Protein AF-A0A6L8GC64-F1 (afdb_monomer_lite)

pLDDT: mean 90.8, std 6.0, range [59.22, 96.56]

Radius of gyration: 20.98 Å; chains: 1; bounding box: 45×24×60 Å

Foldseek 3Di:
DPLVVLVVVLVVQLVVCVVVVHDNVVSCLVSVLVSCCVPVNDVRSVVVVVVVVVCVCPPPVVVVVVVVVVVVVVCVVVVVD

Structure (mmCIF, N/CA/C/O backbone):
data_AF-A0A6L8GC64-F1
#
_entry.id   AF-A0A6L8GC64-F1
#
loop_
_atom_site.group_PDB
_atom_site.id
_atom_site.type_symbol
_atom_site.label_atom_id
_atom_site.label_alt_id
_atom_site.label_comp_id
_atom_site.label_asym_id
_atom_site.label_entity_id
_atom_site.label_seq_id
_atom_site.pdbx_PDB_ins_code
_atom_site.Cartn_x
_atom_site.Cartn_y
_atom_site.Cartn_z
_atom_site.occupancy
_atom_site.B_iso_or_equiv
_atom_site.auth_seq_id
_atom_site.auth_comp_id
_atom_site.auth_asym_id
_atom_site.auth_atom_id
_atom_site.pdbx_PDB_model_num
ATOM 1 N N . MET A 1 1 ? -10.152 1.028 21.598 1.00 63.81 1 MET A N 1
ATOM 2 C CA . MET A 1 1 ? -10.321 -0.380 21.172 1.00 63.81 1 MET A CA 1
ATOM 3 C C . MET A 1 1 ? -8.950 -1.027 21.191 1.00 63.81 1 MET A C 1
ATOM 5 O O . MET A 1 1 ? -8.000 -0.338 20.855 1.00 63.81 1 MET A O 1
ATOM 9 N N . SER A 1 2 ? -8.821 -2.283 21.625 1.00 85.94 2 SER A N 1
ATOM 10 C CA . SER A 1 2 ? -7.531 -2.983 21.546 1.00 85.94 2 SER A CA 1
ATOM 11 C C . SER A 1 2 ? -7.151 -3.197 20.077 1.00 85.94 2 SER A C 1
ATOM 13 O O . SER A 1 2 ? -8.018 -3.532 19.269 1.00 85.94 2 SER A O 1
ATOM 15 N N . GLU A 1 3 ? -5.878 -3.003 19.736 1.00 85.81 3 GLU A N 1
ATOM 16 C CA . GLU A 1 3 ? -5.334 -3.181 18.380 1.00 85.81 3 GLU A CA 1
ATOM 17 C C . GLU A 1 3 ? -5.632 -4.583 17.827 1.00 85.81 3 GLU A C 1
ATOM 19 O O . GLU A 1 3 ? -5.964 -4.746 16.655 1.00 85.81 3 GLU A O 1
ATOM 24 N N . THR A 1 4 ? -5.635 -5.595 18.700 1.00 91.00 4 THR A N 1
ATOM 25 C CA . THR A 1 4 ? -5.997 -6.976 18.348 1.00 91.00 4 THR A CA 1
ATOM 26 C C . THR A 1 4 ? -7.441 -7.102 17.870 1.00 91.00 4 THR A C 1
ATOM 28 O O . THR A 1 4 ? -7.726 -7.865 16.949 1.00 91.00 4 THR A O 1
ATOM 31 N N . LEU A 1 5 ? -8.358 -6.328 18.452 1.00 92.44 5 LEU A N 1
ATOM 32 C CA . LEU A 1 5 ? -9.778 -6.354 18.109 1.00 92.44 5 LEU A CA 1
ATOM 33 C C . LEU A 1 5 ? -10.028 -5.668 16.759 1.00 92.44 5 LEU A C 1
ATOM 35 O O . LEU A 1 5 ? -10.832 -6.151 15.966 1.00 92.44 5 LEU A O 1
ATOM 39 N N . ILE A 1 6 ? -9.290 -4.591 16.467 1.00 91.31 6 ILE A N 1
ATOM 40 C CA . ILE A 1 6 ? -9.285 -3.937 15.147 1.00 91.31 6 ILE A CA 1
ATOM 41 C C . ILE A 1 6 ? -8.745 -4.907 14.086 1.00 91.31 6 ILE A C 1
ATOM 43 O O . ILE A 1 6 ? -9.362 -5.068 13.033 1.00 91.31 6 ILE A O 1
ATOM 47 N N . GLY A 1 7 ? -7.655 -5.619 14.389 1.00 91.25 7 GLY A N 1
ATOM 48 C CA . GLY A 1 7 ? -7.108 -6.659 13.514 1.00 91.25 7 GLY A CA 1
ATOM 49 C C . GLY A 1 7 ? -8.099 -7.796 13.239 1.00 91.25 7 GLY A C 1
ATOM 50 O O . GLY A 1 7 ? -8.275 -8.192 12.087 1.00 91.25 7 GLY A O 1
ATOM 51 N N . ALA A 1 8 ? -8.809 -8.274 14.265 1.00 94.44 8 ALA A N 1
ATOM 52 C CA . ALA A 1 8 ? -9.834 -9.308 14.110 1.00 94.44 8 ALA A CA 1
ATOM 53 C C . ALA A 1 8 ? -10.981 -8.857 13.185 1.00 94.44 8 ALA A C 1
ATOM 55 O O . ALA A 1 8 ? -11.381 -9.603 12.289 1.00 94.44 8 ALA A O 1
ATOM 56 N N . TRP A 1 9 ? -11.467 -7.620 13.342 1.00 94.69 9 TRP A N 1
ATOM 57 C CA . TRP A 1 9 ? -12.460 -7.043 12.429 1.00 94.69 9 TRP A CA 1
ATOM 58 C C . TRP A 1 9 ? -11.925 -6.875 11.005 1.00 94.69 9 TRP A C 1
ATOM 60 O O . TRP A 1 9 ? -12.660 -7.136 10.053 1.00 94.69 9 TRP A O 1
ATOM 70 N N . GLY A 1 10 ? -10.651 -6.506 10.844 1.00 93.06 10 GLY A N 1
ATOM 71 C CA . GLY A 1 10 ? -9.993 -6.434 9.538 1.00 93.06 10 GLY A CA 1
ATOM 72 C C . GLY A 1 10 ? -9.983 -7.782 8.811 1.00 93.06 10 GLY A C 1
ATOM 73 O O . GLY A 1 10 ? -10.321 -7.848 7.630 1.00 93.06 10 GLY A O 1
ATOM 74 N N . ILE A 1 11 ? -9.689 -8.875 9.522 1.00 94.75 11 ILE A N 1
ATOM 75 C CA . ILE A 1 11 ? -9.732 -10.233 8.955 1.00 94.75 11 ILE A CA 1
ATOM 76 C C . ILE A 1 11 ? -11.150 -10.580 8.485 1.00 94.75 11 ILE A C 1
ATOM 78 O O . ILE A 1 11 ? -11.329 -11.044 7.358 1.00 94.75 11 ILE A O 1
ATOM 82 N N . VAL A 1 12 ? -12.168 -10.323 9.310 1.00 96.00 12 VAL A N 1
ATOM 83 C CA . VAL A 1 12 ? -13.570 -10.577 8.937 1.00 96.00 12 VAL A CA 1
ATOM 84 C C . VAL A 1 12 ? -13.971 -9.755 7.707 1.00 96.00 12 VAL A C 1
ATOM 86 O O . VAL A 1 12 ? -14.580 -10.296 6.782 1.00 96.00 12 VAL A O 1
ATOM 89 N N . ALA A 1 13 ? -13.583 -8.478 7.655 1.00 95.56 13 ALA A N 1
ATOM 90 C CA . ALA A 1 13 ? -13.839 -7.608 6.509 1.00 95.56 13 ALA A CA 1
ATOM 91 C C . ALA A 1 13 ? -13.170 -8.125 5.222 1.00 95.56 13 ALA A C 1
ATOM 93 O O . ALA A 1 13 ? -13.791 -8.115 4.159 1.00 95.56 13 ALA A O 1
ATOM 94 N N . LEU A 1 14 ? -11.943 -8.646 5.313 1.00 95.75 14 LEU A N 1
ATOM 95 C CA . LEU A 1 14 ? -11.233 -9.239 4.178 1.00 95.75 14 LEU A CA 1
ATOM 96 C C . LEU A 1 14 ? -11.987 -10.443 3.616 1.00 95.75 14 LEU A C 1
ATOM 98 O O . LEU A 1 14 ? -12.243 -10.497 2.413 1.00 95.75 14 LEU A O 1
ATOM 102 N N . PHE A 1 15 ? -12.400 -11.379 4.472 1.00 95.94 15 PHE A N 1
ATOM 103 C CA . PHE A 1 15 ? -13.179 -12.535 4.028 1.00 95.94 15 PHE A CA 1
ATOM 104 C C . PHE A 1 15 ? -14.523 -12.129 3.425 1.00 95.94 15 PHE A C 1
ATOM 106 O O . PHE A 1 15 ? -14.928 -12.696 2.410 1.00 95.94 15 PHE A O 1
ATOM 113 N N . PHE A 1 16 ? -15.181 -11.113 3.983 1.00 96.56 16 PHE A N 1
ATOM 114 C CA . PHE A 1 16 ? -16.405 -10.566 3.406 1.00 96.56 16 PHE A CA 1
ATOM 115 C C . PHE A 1 16 ? -16.179 -10.037 1.978 1.00 96.56 16 PHE A C 1
ATOM 117 O O . PHE A 1 16 ? -16.937 -10.379 1.068 1.00 96.56 16 PHE A O 1
ATOM 124 N N . CYS A 1 17 ? -15.098 -9.284 1.742 1.00 94.44 17 CYS A N 1
ATOM 125 C CA . CYS A 1 17 ? -14.735 -8.810 0.403 1.00 94.44 17 CYS A CA 1
ATOM 126 C C . CYS A 1 17 ? -14.451 -9.958 -0.579 1.00 94.44 17 CYS A C 1
ATOM 128 O O . CYS A 1 17 ? -14.866 -9.894 -1.739 1.00 94.44 17 CYS A O 1
ATOM 130 N N . LEU A 1 18 ? -13.776 -11.018 -0.127 1.00 95.38 18 LEU A N 1
ATOM 131 C CA . LEU A 1 18 ? -13.489 -12.186 -0.964 1.00 95.38 18 LEU A CA 1
ATOM 132 C C . LEU A 1 18 ? -14.765 -12.949 -1.343 1.00 95.38 18 LEU A C 1
ATOM 134 O O . LEU A 1 18 ? -14.926 -13.343 -2.499 1.0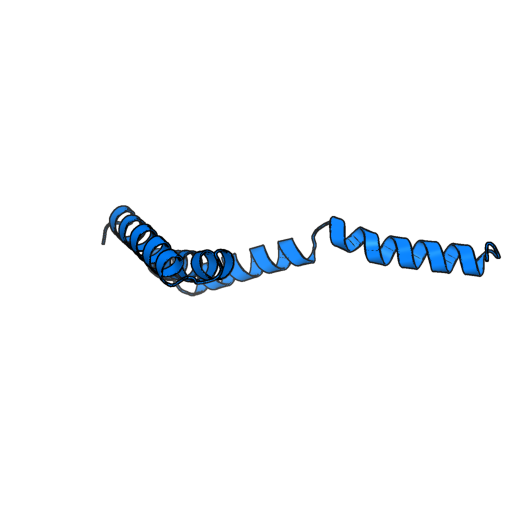0 95.38 18 LEU A O 1
ATOM 138 N N . VAL A 1 19 ? -15.706 -13.104 -0.406 1.00 95.94 19 VAL A N 1
ATOM 139 C CA . VAL A 1 19 ? -17.022 -13.711 -0.678 1.00 95.94 19 VAL A CA 1
ATOM 140 C C . VAL A 1 19 ? -17.825 -12.864 -1.667 1.00 95.94 19 VAL A C 1
ATOM 142 O O . VAL A 1 19 ? -18.481 -13.414 -2.553 1.00 95.94 19 VAL A O 1
ATOM 145 N N . ALA A 1 20 ? -17.707 -11.535 -1.593 1.00 95.75 20 ALA A N 1
ATOM 146 C CA . ALA A 1 20 ? -18.293 -10.602 -2.557 1.00 95.75 20 ALA A CA 1
ATOM 147 C C . ALA A 1 20 ? -17.639 -10.650 -3.958 1.00 95.75 20 ALA A C 1
ATOM 149 O O . ALA A 1 20 ? -18.021 -9.876 -4.835 1.00 95.75 20 ALA A O 1
A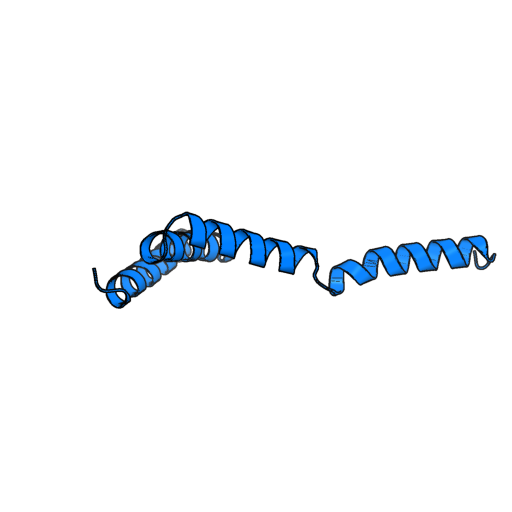TOM 150 N N . ARG A 1 21 ? -16.685 -11.565 -4.194 1.00 95.00 21 ARG A N 1
ATOM 151 C CA . ARG A 1 21 ? -15.947 -11.740 -5.458 1.00 95.00 21 ARG A CA 1
ATOM 152 C C . ARG A 1 21 ? -15.167 -10.496 -5.892 1.00 95.00 21 ARG A C 1
ATOM 154 O O . ARG A 1 21 ? -14.934 -10.300 -7.085 1.00 95.00 21 ARG A O 1
ATOM 161 N N . LEU A 1 22 ? -14.740 -9.665 -4.940 1.00 93.44 22 LEU A N 1
ATOM 162 C CA . LEU A 1 22 ? -13.806 -8.585 -5.246 1.00 93.44 22 LEU A CA 1
ATOM 163 C C . LEU A 1 22 ? -12.444 -9.175 -5.651 1.00 93.44 22 LEU A C 1
ATOM 165 O O . LEU A 1 22 ? -12.013 -10.174 -5.066 1.00 93.44 22 LEU A O 1
ATOM 169 N N . PRO A 1 23 ? -11.733 -8.560 -6.615 1.00 94.50 23 PRO A N 1
ATOM 170 C CA . PRO A 1 23 ? -10.357 -8.929 -6.916 1.00 94.50 23 PRO A CA 1
ATOM 171 C C . PRO A 1 23 ? -9.517 -8.913 -5.636 1.00 94.50 23 PRO A C 1
ATOM 173 O O . PRO A 1 23 ? -9.552 -7.935 -4.888 1.00 94.50 23 PRO A O 1
ATOM 176 N N . VAL A 1 24 ? -8.740 -9.974 -5.397 1.00 94.44 24 VAL A N 1
ATOM 177 C CA . VAL A 1 24 ? -7.984 -10.161 -4.143 1.00 94.44 24 VAL A CA 1
ATOM 178 C C . VAL A 1 24 ? -7.114 -8.942 -3.822 1.00 94.44 24 VAL A C 1
ATOM 180 O O . VAL A 1 24 ? -7.095 -8.482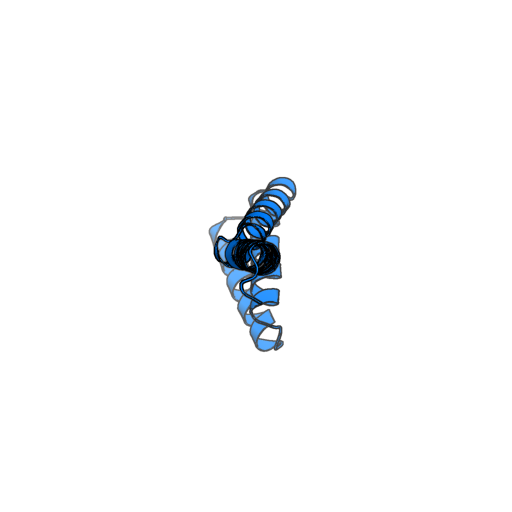 -2.685 1.00 94.44 24 VAL A O 1
ATOM 183 N N . GLY A 1 25 ? -6.468 -8.355 -4.834 1.00 92.88 25 GLY A N 1
ATOM 184 C CA . GLY A 1 25 ? -5.665 -7.141 -4.669 1.00 92.88 25 GLY A CA 1
ATOM 185 C C . GLY A 1 25 ? -6.465 -5.931 -4.172 1.00 92.88 25 GLY A C 1
ATOM 186 O O . GLY A 1 25 ? -5.991 -5.211 -3.301 1.00 92.88 25 GLY A O 1
ATOM 187 N N . MET A 1 26 ? -7.697 -5.729 -4.654 1.00 93.75 26 MET A N 1
ATOM 188 C CA . MET A 1 26 ? -8.562 -4.645 -4.165 1.00 93.75 26 MET A CA 1
ATOM 189 C C . MET A 1 26 ? -9.024 -4.895 -2.729 1.00 93.75 26 MET A C 1
ATOM 191 O O . MET A 1 26 ? -9.057 -3.960 -1.934 1.00 93.75 26 MET A O 1
ATOM 195 N N . ALA A 1 27 ? -9.339 -6.146 -2.380 1.00 95.38 27 ALA A N 1
ATOM 196 C CA . ALA A 1 27 ? -9.707 -6.507 -1.011 1.00 95.38 27 ALA A CA 1
ATOM 197 C C . ALA A 1 27 ? -8.551 -6.233 -0.032 1.00 95.38 27 ALA A C 1
ATOM 199 O O . ALA A 1 27 ? -8.755 -5.606 1.008 1.00 95.38 27 ALA A O 1
ATOM 200 N N . LEU A 1 28 ? -7.331 -6.637 -0.401 1.00 94.25 28 LEU A N 1
ATOM 201 C CA . LEU A 1 28 ? -6.119 -6.370 0.375 1.00 94.25 28 LEU A CA 1
ATOM 202 C C . LEU A 1 28 ? -5.836 -4.871 0.498 1.00 94.25 28 LEU A C 1
ATOM 204 O O . LEU A 1 28 ? -5.503 -4.408 1.587 1.00 94.25 28 LEU A O 1
ATOM 208 N N . LEU A 1 29 ? -6.017 -4.110 -0.585 1.00 93.62 29 LEU A N 1
ATOM 209 C CA . LEU A 1 29 ? -5.816 -2.663 -0.581 1.00 93.62 29 LEU A CA 1
ATOM 210 C C . LEU A 1 29 ? -6.781 -1.972 0.382 1.00 93.62 29 LEU A C 1
ATOM 212 O O . LEU A 1 29 ? -6.340 -1.208 1.234 1.00 93.62 29 LEU A O 1
ATOM 216 N N . VAL A 1 30 ? -8.083 -2.251 0.284 1.00 94.00 30 VAL A N 1
ATOM 217 C CA . VAL A 1 30 ? -9.105 -1.582 1.105 1.00 94.00 30 VAL A CA 1
ATOM 218 C C . VAL A 1 30 ? -8.945 -1.929 2.584 1.00 94.00 30 VAL A C 1
ATOM 220 O O . VAL A 1 30 ? -8.941 -1.030 3.424 1.00 94.00 30 VAL A O 1
ATOM 223 N N . VAL A 1 31 ? -8.785 -3.214 2.912 1.00 95.50 31 VAL A N 1
ATOM 224 C CA . VAL A 1 31 ? -8.664 -3.656 4.309 1.00 95.50 31 VAL A CA 1
ATOM 225 C C . VAL A 1 31 ? -7.327 -3.230 4.913 1.00 95.50 31 VAL A C 1
ATOM 227 O O . VAL A 1 31 ? -7.305 -2.748 6.044 1.00 95.50 31 VAL A O 1
ATOM 230 N N . GLY A 1 32 ? -6.225 -3.358 4.169 1.00 92.62 32 GLY A N 1
ATOM 231 C CA . GLY A 1 32 ? -4.899 -2.946 4.629 1.00 92.62 32 GLY A CA 1
ATOM 232 C C . GLY A 1 32 ? -4.808 -1.437 4.847 1.00 92.62 32 GLY A C 1
ATOM 233 O O . GLY A 1 32 ? -4.426 -0.992 5.928 1.00 92.62 32 GLY A O 1
ATOM 234 N N . PHE A 1 33 ? -5.239 -0.643 3.863 1.00 93.62 33 PHE A N 1
ATOM 235 C CA . PHE A 1 33 ? -5.269 0.817 3.977 1.00 93.62 33 PHE A CA 1
ATOM 236 C C . PHE A 1 33 ? -6.200 1.282 5.104 1.00 93.62 33 PHE A C 1
ATOM 238 O O . PHE A 1 33 ? -5.817 2.127 5.914 1.00 93.62 33 PHE A O 1
ATOM 245 N N . GLY A 1 34 ? -7.402 0.703 5.194 1.00 93.38 34 GLY A N 1
ATOM 246 C CA . GLY A 1 34 ? -8.359 1.006 6.257 1.00 93.38 34 GLY A CA 1
ATOM 247 C C . GLY A 1 34 ? -7.824 0.667 7.650 1.00 93.38 34 GLY A C 1
ATOM 248 O O . GLY A 1 34 ? -7.991 1.460 8.573 1.00 93.38 34 GLY A O 1
ATOM 249 N N . GLY A 1 35 ? -7.126 -0.463 7.800 1.00 92.50 35 GLY A N 1
ATOM 250 C CA . GLY A 1 35 ? -6.494 -0.861 9.060 1.00 92.50 35 GLY A CA 1
ATOM 251 C C . GLY A 1 35 ? -5.415 0.122 9.516 1.00 92.50 35 GLY A C 1
ATOM 252 O O . GLY A 1 35 ? -5.463 0.590 10.652 1.00 92.50 35 GLY A O 1
ATOM 253 N N . ILE A 1 36 ? -4.496 0.498 8.619 1.00 93.19 36 ILE A N 1
ATOM 254 C CA . ILE A 1 36 ? -3.432 1.472 8.922 1.00 93.19 36 ILE A CA 1
ATOM 255 C C . ILE A 1 36 ? -4.038 2.838 9.264 1.00 93.19 36 ILE A C 1
ATOM 257 O O . ILE A 1 36 ? -3.601 3.495 10.206 1.00 93.19 36 ILE A O 1
ATOM 261 N N . TRP A 1 37 ? -5.085 3.258 8.547 1.00 93.56 37 TRP A N 1
ATOM 262 C CA . TRP A 1 37 ? -5.761 4.523 8.830 1.00 93.56 37 TRP A CA 1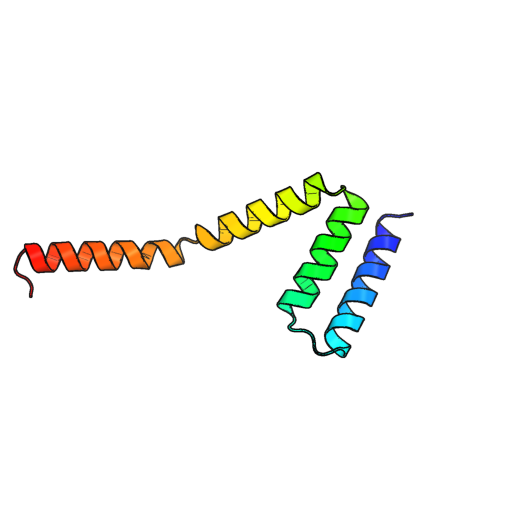
ATOM 263 C C . TRP A 1 37 ? -6.406 4.528 10.224 1.00 93.56 37 TRP A C 1
ATOM 265 O O . TRP A 1 37 ? -6.290 5.515 10.947 1.00 93.56 37 TRP A O 1
ATOM 275 N N . VAL A 1 38 ? -7.050 3.436 10.638 1.00 92.31 38 VAL A N 1
ATOM 276 C CA . VAL A 1 38 ? -7.701 3.358 11.957 1.00 92.31 38 VAL A CA 1
ATOM 277 C C . VAL A 1 38 ? -6.688 3.298 13.109 1.00 92.31 38 VAL A C 1
ATOM 279 O O . VAL A 1 38 ? -6.983 3.823 14.181 1.00 92.31 38 VAL A O 1
ATOM 282 N N . ILE A 1 39 ? -5.522 2.678 12.905 1.00 91.88 39 ILE A N 1
ATOM 283 C CA . ILE A 1 39 ? -4.504 2.483 13.953 1.00 91.88 39 ILE A CA 1
ATOM 284 C C . ILE A 1 39 ? -3.572 3.699 14.063 1.00 91.88 39 ILE A C 1
ATOM 286 O O . ILE A 1 39 ? -3.481 4.304 15.128 1.00 91.88 39 ILE A O 1
ATOM 290 N N . ASP A 1 40 ? -2.930 4.089 12.959 1.00 91.56 40 ASP A N 1
ATOM 291 C CA . ASP A 1 40 ? -1.869 5.111 12.934 1.00 91.56 40 ASP A CA 1
ATOM 292 C C . ASP A 1 40 ? -2.330 6.460 12.348 1.00 91.56 40 ASP A C 1
ATOM 294 O O . ASP A 1 40 ? -1.593 7.452 12.340 1.00 91.56 40 ASP A O 1
ATOM 298 N N . GLY A 1 41 ? -3.564 6.530 11.847 1.00 90.75 41 GLY A N 1
ATOM 299 C CA . GLY A 1 41 ? -4.144 7.741 11.278 1.00 90.75 41 GLY A CA 1
ATOM 300 C C . GLY A 1 41 ? -3.872 7.933 9.782 1.00 90.75 41 GLY A C 1
ATOM 301 O O . GLY A 1 41 ? -3.134 7.202 9.121 1.00 90.75 41 GLY A O 1
ATOM 302 N N . GLN A 1 42 ? -4.495 8.972 9.218 1.00 90.75 42 GLN A N 1
ATOM 303 C CA . GLN A 1 42 ? -4.519 9.207 7.767 1.00 90.75 42 GLN A CA 1
ATOM 304 C C . GLN A 1 42 ? -3.121 9.435 7.178 1.00 90.75 42 GLN A C 1
ATOM 306 O O . GLN A 1 42 ? -2.822 9.008 6.065 1.00 90.75 42 GLN A O 1
ATOM 311 N N . ARG A 1 43 ? -2.253 10.122 7.927 1.00 91.44 43 ARG A N 1
ATOM 312 C CA . ARG A 1 43 ? -0.913 10.481 7.460 1.00 91.44 43 ARG A CA 1
ATOM 313 C C . ARG A 1 43 ? -0.024 9.248 7.289 1.00 91.44 43 ARG A C 1
ATOM 315 O O . ARG A 1 43 ? 0.705 9.185 6.304 1.00 91.44 43 ARG A O 1
ATOM 322 N N . ALA A 1 44 ? -0.119 8.280 8.199 1.00 91.44 44 ALA A N 1
ATOM 323 C CA . ALA A 1 44 ? 0.596 7.012 8.100 1.00 91.44 44 ALA A CA 1
ATOM 324 C C . ALA A 1 44 ? 0.073 6.167 6.931 1.00 91.44 44 ALA A C 1
ATOM 326 O O . ALA A 1 44 ? 0.860 5.726 6.101 1.00 91.44 44 ALA A O 1
ATOM 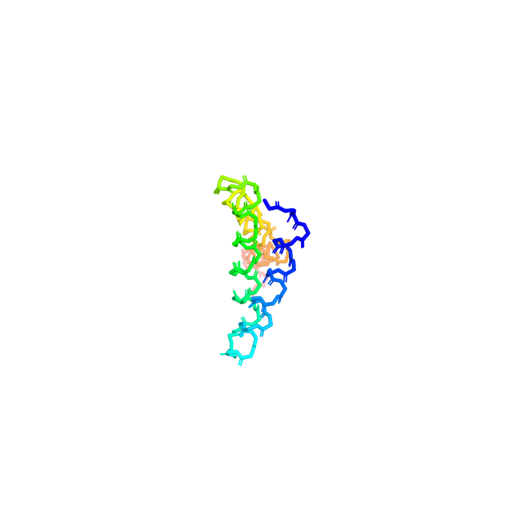327 N N . ALA A 1 45 ? -1.252 6.048 6.788 1.00 91.94 45 ALA A N 1
ATOM 328 C CA . ALA A 1 45 ? -1.865 5.282 5.700 1.00 91.94 45 ALA A CA 1
ATOM 329 C C . ALA A 1 45 ? -1.441 5.781 4.308 1.00 91.94 45 ALA A C 1
ATOM 331 O O . ALA A 1 45 ? -1.071 4.990 3.439 1.00 91.94 45 ALA A O 1
ATOM 332 N N . ILE A 1 46 ? -1.437 7.102 4.102 1.00 93.44 46 ILE A N 1
ATOM 333 C CA . ILE A 1 46 ? -0.993 7.706 2.837 1.00 93.44 46 ILE A CA 1
ATOM 334 C C . ILE A 1 46 ? 0.517 7.521 2.636 1.00 93.44 46 ILE A C 1
ATOM 336 O O . ILE A 1 46 ? 0.942 7.242 1.516 1.00 93.44 46 ILE A O 1
ATOM 340 N N . ALA A 1 47 ? 1.323 7.661 3.694 1.00 92.94 47 ALA A N 1
ATOM 341 C CA . ALA A 1 47 ? 2.773 7.494 3.615 1.00 92.94 47 ALA A CA 1
ATOM 342 C C . ALA A 1 47 ? 3.178 6.058 3.242 1.00 92.94 47 ALA A C 1
ATOM 344 O O . ALA A 1 47 ? 4.034 5.874 2.382 1.00 92.94 47 ALA A O 1
ATOM 345 N N . THR A 1 48 ? 2.536 5.045 3.826 1.00 92.19 48 THR A N 1
ATOM 346 C CA . THR A 1 48 ? 2.779 3.640 3.466 1.00 92.19 48 THR A CA 1
ATOM 347 C C . THR A 1 48 ? 2.349 3.350 2.030 1.00 92.19 48 THR A C 1
ATOM 349 O O . THR A 1 48 ? 3.059 2.687 1.278 1.00 92.19 48 THR A O 1
ATOM 352 N N . MET A 1 49 ? 1.202 3.878 1.599 1.00 92.06 49 MET A N 1
ATOM 353 C CA . MET A 1 49 ? 0.722 3.644 0.236 1.00 92.06 49 MET A CA 1
ATOM 354 C C . MET A 1 49 ? 1.637 4.292 -0.815 1.00 92.06 49 MET A C 1
ATOM 356 O O . MET A 1 49 ? 1.889 3.699 -1.868 1.00 92.06 49 MET A O 1
ATOM 360 N N . SER A 1 50 ? 2.170 5.487 -0.533 1.00 90.75 50 SER A N 1
ATOM 361 C CA . SER A 1 50 ? 3.102 6.164 -1.437 1.00 90.75 50 SER A CA 1
ATOM 362 C C . SER A 1 50 ? 4.459 5.464 -1.506 1.00 90.75 50 SER A C 1
ATOM 364 O O . SER A 1 50 ? 4.996 5.331 -2.608 1.00 90.75 50 SER A O 1
ATOM 366 N N . SER A 1 51 ? 4.987 4.953 -0.388 1.00 90.69 51 SER A N 1
ATOM 367 C CA . SER A 1 51 ? 6.254 4.212 -0.382 1.00 90.69 51 SER A CA 1
ATOM 368 C C . SER A 1 51 ? 6.168 2.902 -1.164 1.00 90.69 51 SER A C 1
ATOM 370 O O . SER A 1 51 ? 7.050 2.616 -1.974 1.00 90.69 51 SER A O 1
ATOM 372 N N . GLU A 1 52 ? 5.088 2.137 -0.988 1.00 89.94 52 GLU A N 1
ATOM 373 C CA . GLU A 1 52 ? 4.877 0.869 -1.704 1.00 89.94 52 GLU A CA 1
ATOM 374 C C . GLU A 1 52 ? 4.679 1.082 -3.211 1.00 89.94 52 GLU A C 1
ATOM 376 O O . GLU A 1 52 ? 5.260 0.375 -4.043 1.00 89.94 52 GLU A O 1
ATOM 381 N N . THR A 1 53 ? 3.906 2.108 -3.581 1.00 87.62 53 THR A N 1
ATOM 382 C CA . THR A 1 53 ? 3.698 2.470 -4.991 1.00 87.62 53 THR A CA 1
ATOM 383 C C . THR A 1 53 ? 5.010 2.902 -5.641 1.00 87.62 53 THR A C 1
ATOM 385 O O . THR A 1 53 ? 5.321 2.472 -6.752 1.00 87.62 53 THR A O 1
ATOM 388 N N . TYR A 1 54 ? 5.808 3.716 -4.943 1.00 88.19 54 TYR A N 1
ATOM 389 C CA . TYR A 1 54 ? 7.111 4.152 -5.437 1.00 88.19 54 TYR A CA 1
ATOM 390 C C . TYR A 1 54 ? 8.047 2.960 -5.649 1.00 88.19 54 TYR A C 1
ATOM 392 O O . TYR A 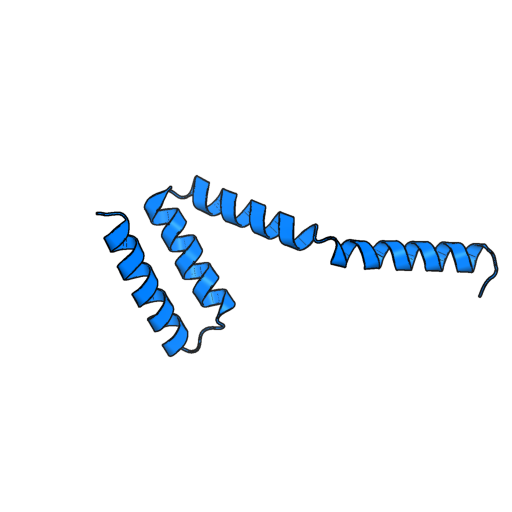1 54 ? 8.572 2.793 -6.748 1.00 88.19 54 TYR A O 1
ATOM 400 N N . SER A 1 55 ? 8.163 2.083 -4.646 1.00 88.00 55 SER A N 1
ATOM 401 C CA . SER A 1 55 ? 8.968 0.857 -4.717 1.00 88.00 55 SER A CA 1
ATOM 402 C C . SER A 1 55 ? 8.588 -0.013 -5.921 1.00 88.00 55 SER A C 1
ATOM 404 O O . SER A 1 55 ? 9.461 -0.459 -6.670 1.00 88.00 55 SER A O 1
ATOM 406 N N . SER A 1 56 ? 7.284 -0.167 -6.175 1.00 86.56 56 SER A N 1
ATOM 407 C CA . SER A 1 56 ? 6.754 -0.950 -7.299 1.00 86.56 56 SER A CA 1
ATOM 408 C C . SER A 1 56 ? 7.116 -0.367 -8.671 1.00 86.56 56 SER A C 1
ATOM 410 O O . SER A 1 56 ? 7.402 -1.118 -9.602 1.00 86.56 56 SER A O 1
ATOM 412 N N . ILE A 1 57 ? 7.134 0.963 -8.812 1.00 85.56 57 ILE A N 1
ATOM 413 C CA . ILE A 1 57 ? 7.486 1.643 -10.072 1.00 85.56 57 ILE A CA 1
ATOM 414 C C . ILE A 1 57 ? 9.006 1.672 -10.278 1.00 85.56 57 ILE A C 1
ATOM 416 O O . ILE A 1 57 ? 9.482 1.561 -11.405 1.00 85.56 57 ILE A O 1
ATOM 420 N N . THR A 1 58 ? 9.783 1.772 -9.198 1.00 85.25 58 THR A N 1
ATOM 421 C CA . THR A 1 58 ? 11.253 1.698 -9.239 1.00 85.25 58 THR A CA 1
ATOM 422 C C . THR A 1 58 ? 11.787 0.267 -9.257 1.00 85.25 58 THR A C 1
ATOM 424 O O . THR A 1 58 ? 12.981 0.047 -9.046 1.00 85.25 58 THR A O 1
ATOM 427 N N . ALA A 1 59 ? 10.920 -0.721 -9.489 1.00 86.75 59 ALA A N 1
ATOM 428 C CA . ALA A 1 59 ? 11.320 -2.113 -9.535 1.00 86.75 59 ALA A CA 1
ATOM 429 C C . ALA A 1 59 ? 12.432 -2.314 -10.575 1.00 86.75 59 ALA A C 1
ATOM 431 O O . ALA A 1 59 ? 12.295 -1.932 -11.737 1.00 86.75 59 ALA A O 1
ATOM 432 N N . TYR A 1 60 ? 13.514 -2.984 -10.170 1.00 80.88 60 TYR A N 1
ATOM 433 C CA . TYR A 1 60 ? 14.673 -3.259 -11.028 1.00 80.88 60 TYR A CA 1
ATOM 434 C C . TYR A 1 60 ? 14.287 -3.910 -12.368 1.00 80.88 60 TYR A C 1
ATOM 436 O O . TYR A 1 60 ? 14.883 -3.620 -13.401 1.00 80.88 60 TYR A O 1
ATOM 444 N N . SER A 1 61 ? 13.238 -4.737 -12.359 1.00 85.94 61 SER A N 1
ATOM 445 C CA . SER A 1 61 ? 12.687 -5.380 -13.556 1.00 85.94 61 SER A CA 1
ATOM 446 C C . SER A 1 61 ? 12.242 -4.373 -14.628 1.00 85.94 61 SER A C 1
ATOM 448 O O . SER A 1 61 ? 12.450 -4.599 -15.817 1.00 85.94 61 SER A O 1
ATOM 450 N N . LEU A 1 62 ? 11.691 -3.222 -14.228 1.00 87.88 62 LEU A N 1
ATOM 451 C CA . LEU A 1 62 ? 11.262 -2.176 -15.160 1.00 87.88 62 LEU A CA 1
ATOM 452 C C . LEU A 1 62 ? 12.454 -1.420 -15.759 1.00 87.88 62 LEU A C 1
ATOM 454 O O . LEU A 1 62 ? 12.386 -1.017 -16.918 1.00 87.88 62 LEU A O 1
ATOM 458 N N . SER A 1 63 ? 13.569 -1.298 -15.029 1.00 88.88 63 SER A N 1
ATOM 459 C CA . SER A 1 63 ? 14.808 -0.669 -15.519 1.00 88.88 63 SER A CA 1
ATOM 460 C C . SER A 1 63 ? 15.456 -1.430 -16.677 1.00 88.88 63 SER A C 1
ATOM 462 O O . SER A 1 63 ? 16.185 -0.840 -17.474 1.00 88.88 63 SER A O 1
ATOM 464 N N . ILE A 1 64 ? 15.171 -2.727 -16.806 1.00 92.44 64 ILE A N 1
ATOM 465 C CA . ILE A 1 64 ? 15.668 -3.555 -17.907 1.00 92.44 64 ILE A CA 1
ATOM 466 C C . ILE A 1 64 ? 15.120 -3.050 -19.258 1.00 92.44 64 ILE A C 1
ATOM 468 O O . ILE A 1 64 ? 15.850 -3.046 -20.248 1.00 92.44 64 ILE A O 1
ATOM 472 N N . ILE A 1 65 ? 13.878 -2.545 -19.304 1.00 92.06 65 ILE A N 1
ATOM 473 C CA . ILE A 1 65 ? 13.227 -2.091 -20.547 1.00 92.06 65 ILE A CA 1
ATOM 474 C C . ILE A 1 65 ? 13.952 -0.872 -21.163 1.00 92.06 65 ILE A C 1
ATOM 476 O O . ILE A 1 65 ? 14.376 -0.973 -22.317 1.00 92.06 65 ILE A O 1
ATOM 480 N N . PRO A 1 66 ? 14.179 0.255 -20.448 1.00 90.56 66 PRO A N 1
ATOM 481 C CA . PRO A 1 66 ? 14.958 1.376 -20.979 1.00 90.56 66 PRO A CA 1
ATOM 482 C C . PRO A 1 66 ? 16.382 0.998 -21.387 1.00 90.56 66 PRO A C 1
ATOM 484 O O . PRO A 1 66 ? 16.884 1.514 -22.382 1.00 90.56 66 PRO A O 1
ATOM 487 N N . LEU A 1 67 ? 17.036 0.099 -20.643 1.00 93.38 67 LEU A N 1
ATOM 488 C CA . LEU A 1 67 ? 18.400 -0.336 -20.951 1.00 93.38 67 LEU A CA 1
ATOM 489 C C . LEU A 1 67 ? 18.462 -1.141 -22.254 1.00 93.38 67 LEU A C 1
ATOM 491 O O . LEU A 1 67 ? 19.376 -0.923 -23.047 1.00 93.38 67 LEU A O 1
ATOM 495 N N . PHE A 1 68 ? 17.475 -2.001 -22.525 1.00 92.56 68 PHE A N 1
ATOM 496 C CA . PHE A 1 68 ? 17.370 -2.685 -23.818 1.00 92.56 68 PHE A CA 1
ATOM 497 C C . PHE A 1 68 ? 17.103 -1.715 -24.969 1.00 92.56 68 PHE A C 1
ATOM 499 O O . PHE A 1 68 ? 17.720 -1.845 -26.025 1.00 92.56 68 PHE A O 1
ATOM 506 N N . VAL A 1 69 ? 16.234 -0.720 -24.770 1.00 93.62 69 VAL A N 1
ATOM 507 C CA . VAL A 1 69 ? 15.982 0.323 -25.780 1.00 93.62 69 VAL A CA 1
ATOM 508 C C . VAL A 1 69 ? 17.256 1.127 -26.061 1.00 93.62 69 VAL A C 1
ATOM 510 O O . VAL A 1 69 ? 17.590 1.378 -27.218 1.00 93.62 69 VAL A O 1
ATOM 513 N N . LEU A 1 70 ? 18.004 1.490 -25.016 1.00 94.31 70 LEU A N 1
ATOM 514 C CA . LEU A 1 70 ? 19.282 2.187 -25.146 1.00 94.31 70 LEU A CA 1
ATOM 515 C C . LEU A 1 70 ? 20.315 1.330 -25.886 1.00 94.31 70 LEU A C 1
ATOM 517 O O . LEU A 1 70 ? 20.953 1.819 -26.814 1.00 94.31 70 LEU A O 1
ATOM 521 N N . MET A 1 71 ? 20.453 0.054 -25.515 1.00 94.44 71 MET A N 1
ATOM 522 C CA . MET A 1 71 ? 21.333 -0.893 -26.201 1.00 94.44 71 MET A CA 1
ATOM 523 C C . MET A 1 71 ? 20.973 -1.011 -27.687 1.00 94.44 71 MET A C 1
ATOM 525 O O . MET A 1 71 ? 21.863 -0.926 -28.530 1.00 94.44 71 MET A O 1
ATOM 529 N N . GLY A 1 72 ? 19.686 -1.162 -28.015 1.00 91.50 72 GLY A N 1
ATOM 530 C CA . GLY A 1 72 ? 19.210 -1.239 -29.398 1.00 91.50 72 GLY A CA 1
ATOM 531 C C . GLY A 1 72 ? 19.552 0.014 -30.205 1.00 91.50 72 GLY A C 1
ATOM 532 O O . GLY A 1 72 ? 20.089 -0.092 -31.306 1.00 91.50 72 GLY A O 1
ATOM 533 N N . ASN A 1 73 ? 19.337 1.201 -29.629 1.00 92.38 73 ASN A N 1
ATOM 534 C CA . ASN A 1 73 ? 19.709 2.469 -30.264 1.00 92.38 73 ASN A CA 1
ATOM 535 C C . ASN A 1 73 ? 21.223 2.582 -30.506 1.00 92.38 73 ASN A C 1
ATOM 537 O O . ASN A 1 73 ? 21.638 3.049 -31.565 1.00 92.38 73 ASN A O 1
ATOM 541 N N . MET A 1 74 ? 22.051 2.134 -29.559 1.00 92.06 74 MET A N 1
ATOM 542 C CA . MET A 1 74 ? 23.512 2.148 -29.709 1.00 92.06 74 MET A CA 1
ATOM 543 C C . MET A 1 74 ? 23.991 1.153 -30.773 1.00 92.06 74 MET A C 1
ATOM 545 O O . MET A 1 74 ? 24.850 1.496 -31.582 1.00 92.06 74 MET A O 1
ATOM 549 N N . ALA A 1 75 ? 23.417 -0.053 -30.816 1.00 90.81 75 ALA A N 1
ATOM 550 C CA . ALA A 1 75 ? 23.730 -1.056 -31.834 1.00 90.81 75 ALA A CA 1
ATOM 551 C C . ALA A 1 75 ? 23.344 -0.576 -33.244 1.00 90.81 75 ALA A C 1
ATOM 553 O O . ALA A 1 75 ? 24.145 -0.695 -34.172 1.00 90.81 75 ALA A O 1
ATOM 554 N N . GLY A 1 76 ? 22.166 0.043 -33.388 1.00 91.25 76 GLY A N 1
ATOM 555 C CA . GLY A 1 76 ? 21.729 0.656 -34.643 1.00 91.25 76 GLY A CA 1
ATOM 556 C C . GLY A 1 76 ? 22.647 1.798 -35.091 1.00 91.25 76 GLY A C 1
ATOM 557 O O . GLY A 1 76 ? 23.059 1.837 -36.248 1.00 91.25 76 GLY A O 1
ATOM 558 N N . ALA A 1 77 ? 23.046 2.685 -34.172 1.00 88.62 77 ALA A N 1
ATOM 559 C CA . ALA A 1 77 ? 23.987 3.769 -34.469 1.00 88.62 77 ALA A CA 1
ATOM 560 C C . ALA A 1 77 ? 25.399 3.267 -34.834 1.00 88.62 77 ALA A C 1
ATOM 562 O O . ALA A 1 77 ? 26.091 3.902 -35.627 1.00 88.62 77 ALA A O 1
ATOM 563 N N . ALA A 1 78 ? 25.821 2.123 -34.288 1.00 88.44 78 ALA A N 1
ATOM 564 C CA . ALA A 1 78 ? 27.096 1.477 -34.602 1.00 88.44 78 ALA A CA 1
ATOM 565 C C . ALA A 1 78 ? 27.075 0.654 -35.909 1.00 88.44 78 ALA A C 1
ATOM 567 O O . ALA A 1 78 ? 28.104 0.095 -36.285 1.00 88.44 78 ALA A O 1
ATOM 568 N N . GLY A 1 79 ? 25.935 0.585 -36.609 1.00 82.12 79 GLY A N 1
ATOM 569 C CA . GLY A 1 79 ? 25.804 -0.115 -37.890 1.00 82.12 79 GLY A CA 1
ATOM 570 C C . GLY A 1 79 ? 25.503 -1.614 -37.788 1.00 82.12 79 GLY A C 1
ATOM 571 O O . GLY A 1 79 ? 25.598 -2.306 -38.795 1.00 82.12 79 GLY A O 1
ATOM 572 N N . TYR A 1 80 ? 25.111 -2.119 -36.612 1.00 73.88 80 TYR A N 1
ATOM 573 C CA . TYR A 1 80 ? 24.670 -3.510 -36.413 1.00 73.88 80 TYR A CA 1
ATOM 574 C C . TYR A 1 80 ? 23.176 -3.728 -36.756 1.00 73.88 80 TYR A C 1
ATOM 576 O O . TYR A 1 80 ? 22.501 -4.497 -36.073 1.00 73.88 80 TYR A O 1
ATOM 584 N N . SER A 1 81 ? 22.647 -3.026 -37.770 1.00 59.22 81 SER A N 1
ATOM 585 C CA . SER A 1 81 ? 21.246 -3.156 -38.221 1.00 59.22 81 SER A CA 1
ATOM 586 C C . SER A 1 81 ? 21.014 -4.348 -39.140 1.00 59.22 81 SER A C 1
ATOM 588 O O . SER A 1 81 ? 21.933 -4.711 -39.904 1.00 59.22 81 SER A O 1
#

Sequence (81 aa):
MSETLIGAWGIVALFFCLVARLPVGMALLVVGFGGIWVIDGQRAAIATMSSETYSSITAYSLSIIPLFVLMGNMAGAAGYS

Secondary structure (DSSP, 8-state):
--HHHHHHHHHHHHHHHHHTT--HHHHHHHHHHHHHHHHH-HHHHHHHHHHHHHHHHT-HHHHHHHHHHHHHHHHHHTT--